Protein AF-N1TWR3-F1 (afdb_monomer_lite)

pLDDT: mean 82.71, std 18.15, range [38.84, 95.19]

Sequence (62 aa):
MQTYDNLTEALQNTMNVSVLNLENNQLRTLPQEIGQLRNLEVLYLHNNQLRTGLKTPCTLRV

InterPro domains:
  IPR001611 Leucine-rich repeat [PF13855] (9-50)
  IPR032675 Leucine-rich repeat domain superfamily [G3DSA:3.80.10.10] (2-60)

Secondary structure (DSSP, 8-state):
-PEE--HHHHHHSTTT-SEEE-TTS--SS--GGGGG-TT--EEE-TTS---TT----TT---

Structure (mmCIF, N/CA/C/O backbone):
data_AF-N1TWR3-F1
#
_entry.id   AF-N1TWR3-F1
#
loop_
_atom_site.group_PDB
_atom_site.id
_atom_site.type_symbol
_atom_site.label_atom_id
_atom_site.label_alt_id
_atom_site.label_comp_id
_atom_site.label_asym_id
_atom_site.label_entity_id
_atom_site.label_seq_id
_atom_site.pdbx_PDB_ins_code
_atom_site.Cartn_x
_atom_site.Cartn_y
_atom_site.Cartn_z
_atom_site.occupancy
_atom_site.B_iso_or_equiv
_atom_site.auth_seq_id
_atom_site.auth_comp_id
_atom_site.auth_asym_id
_atom_site.auth_atom_id
_atom_site.pdbx_PDB_model_num
ATOM 1 N N . MET A 1 1 ? -9.650 -1.334 14.759 1.00 62.03 1 MET A N 1
ATOM 2 C CA . MET A 1 1 ? -8.568 -1.831 13.882 1.00 62.03 1 MET A CA 1
ATOM 3 C C . MET A 1 1 ? -7.612 -0.669 13.683 1.00 62.03 1 MET A C 1
ATOM 5 O O . MET A 1 1 ? -8.104 0.435 13.479 1.00 62.03 1 MET A O 1
ATOM 9 N N . GLN A 1 2 ? -6.307 -0.875 13.864 1.00 79.12 2 GLN A N 1
ATOM 10 C CA . GLN A 1 2 ? -5.312 0.190 13.703 1.00 79.12 2 GLN A CA 1
ATOM 11 C C . GLN A 1 2 ? -5.057 0.394 12.206 1.00 79.12 2 GLN A C 1
ATOM 13 O O . GLN A 1 2 ? -4.784 -0.574 11.499 1.00 79.12 2 GLN A O 1
ATOM 18 N N . THR A 1 3 ? -5.152 1.633 11.738 1.00 86.69 3 THR A N 1
ATOM 19 C CA . THR A 1 3 ? -4.769 2.008 10.373 1.00 86.69 3 THR A CA 1
ATOM 20 C C . THR A 1 3 ? -3.374 2.608 10.422 1.00 86.69 3 THR A C 1
ATOM 22 O O . THR A 1 3 ? -3.132 3.499 11.233 1.00 86.69 3 THR A O 1
ATOM 25 N N . TYR A 1 4 ? -2.476 2.128 9.566 1.00 93.19 4 TYR A N 1
ATOM 26 C CA . TYR A 1 4 ? -1.163 2.733 9.355 1.00 93.19 4 TYR A CA 1
ATOM 27 C C . TYR A 1 4 ? -1.246 3.673 8.161 1.00 93.19 4 TYR A C 1
ATOM 29 O O . TYR A 1 4 ? -1.808 3.293 7.140 1.00 93.19 4 TYR A O 1
ATOM 37 N N . ASP A 1 5 ? -0.697 4.876 8.266 1.00 93.38 5 ASP A N 1
ATOM 38 C CA . ASP A 1 5 ? -0.659 5.864 7.178 1.00 93.38 5 ASP A CA 1
ATOM 39 C C . ASP A 1 5 ? 0.764 6.125 6.651 1.00 93.38 5 ASP A C 1
ATOM 41 O O . ASP A 1 5 ? 0.989 6.885 5.707 1.00 93.38 5 ASP A O 1
ATOM 45 N N . ASN A 1 6 ? 1.744 5.444 7.246 1.00 90.44 6 ASN A N 1
ATOM 46 C CA . ASN A 1 6 ? 3.150 5.593 6.939 1.00 90.44 6 ASN A CA 1
ATOM 47 C C . ASN A 1 6 ? 3.800 4.230 6.687 1.00 90.44 6 ASN A C 1
ATOM 49 O O . ASN A 1 6 ? 3.778 3.337 7.537 1.00 90.44 6 ASN A O 1
ATOM 53 N N . LEU A 1 7 ? 4.440 4.081 5.526 1.00 90.88 7 LEU A N 1
ATOM 54 C CA . LEU A 1 7 ? 5.127 2.840 5.178 1.00 90.88 7 LEU A CA 1
ATOM 55 C C . LEU A 1 7 ? 6.259 2.502 6.160 1.00 90.88 7 LEU A C 1
ATOM 57 O O . LEU A 1 7 ? 6.436 1.339 6.497 1.00 90.88 7 LEU A O 1
ATOM 61 N N . THR A 1 8 ? 7.015 3.490 6.638 1.00 92.62 8 THR A N 1
ATOM 62 C CA . THR A 1 8 ? 8.120 3.268 7.582 1.00 92.62 8 THR A CA 1
ATOM 63 C C . THR A 1 8 ? 7.619 2.653 8.884 1.00 92.62 8 THR A C 1
ATOM 65 O O . THR A 1 8 ? 8.219 1.705 9.383 1.00 92.62 8 THR A O 1
ATOM 68 N N . GLU A 1 9 ? 6.507 3.152 9.420 1.00 93.38 9 GLU A N 1
ATOM 69 C CA . GLU A 1 9 ? 5.903 2.608 10.639 1.00 93.38 9 GLU A CA 1
ATOM 70 C C . GLU A 1 9 ? 5.291 1.220 10.398 1.00 93.38 9 GLU A C 1
ATOM 72 O O . GLU A 1 9 ? 5.457 0.307 11.213 1.00 93.38 9 GLU A O 1
ATOM 77 N N . ALA A 1 10 ? 4.647 1.029 9.243 1.00 94.00 10 ALA A N 1
ATOM 78 C CA . ALA A 1 10 ? 4.108 -0.267 8.849 1.00 94.00 10 ALA A CA 1
ATOM 79 C C . ALA A 1 10 ? 5.214 -1.334 8.753 1.00 94.00 10 ALA A C 1
ATOM 81 O O . ALA A 1 10 ? 5.048 -2.458 9.227 1.00 94.00 10 ALA A O 1
ATOM 82 N N . LEU A 1 11 ? 6.383 -0.975 8.217 1.00 94.50 11 LEU A N 1
ATOM 83 C CA . LEU A 1 11 ? 7.539 -1.870 8.122 1.00 94.50 11 LEU A CA 1
ATOM 84 C C . LEU A 1 11 ? 8.178 -2.197 9.481 1.00 94.50 11 LEU A C 1
ATOM 86 O O . LEU A 1 11 ? 8.880 -3.198 9.591 1.00 94.50 11 LEU A O 1
ATOM 90 N N . GLN A 1 12 ? 7.915 -1.419 10.535 1.00 95.19 12 GLN A N 1
ATOM 91 C CA . GLN A 1 12 ? 8.307 -1.785 11.904 1.00 95.19 12 GLN A CA 1
ATOM 92 C C . GLN A 1 12 ? 7.347 -2.807 12.532 1.00 95.19 12 GLN A C 1
ATOM 94 O O . GLN A 1 12 ? 7.701 -3.476 13.499 1.00 95.19 12 GLN A O 1
ATOM 99 N N . ASN A 1 13 ? 6.144 -2.956 11.970 1.00 93.75 13 ASN A N 1
ATOM 100 C CA . ASN A 1 13 ? 5.057 -3.768 12.509 1.00 93.75 13 ASN A CA 1
ATOM 101 C C . ASN A 1 13 ? 4.504 -4.751 11.464 1.00 93.75 13 ASN A C 1
ATOM 103 O O . ASN A 1 13 ? 3.300 -4.982 11.397 1.00 93.75 13 ASN A O 1
ATOM 107 N N . THR A 1 14 ? 5.371 -5.367 10.656 1.00 93.25 14 THR A N 1
ATOM 108 C CA . THR A 1 14 ? 4.989 -6.187 9.482 1.00 93.25 14 THR A CA 1
ATOM 109 C C . THR A 1 14 ? 4.005 -7.332 9.757 1.00 93.25 14 THR A C 1
ATOM 111 O O . THR A 1 14 ? 3.310 -7.778 8.844 1.00 93.25 14 THR A O 1
ATOM 114 N N . MET A 1 15 ? 3.927 -7.798 11.007 1.00 93.12 15 MET A N 1
ATOM 115 C CA . MET A 1 15 ? 3.003 -8.843 11.462 1.00 93.12 15 MET A CA 1
ATOM 116 C C . MET A 1 15 ? 1.676 -8.297 12.019 1.00 93.12 15 MET A C 1
ATOM 118 O O . MET A 1 15 ? 0.763 -9.075 12.257 1.00 93.12 15 MET A O 1
ATOM 122 N N . ASN A 1 16 ? 1.538 -6.990 12.235 1.00 92.06 16 ASN A N 1
ATOM 123 C CA . ASN A 1 16 ? 0.357 -6.386 12.870 1.00 92.06 16 ASN A CA 1
ATOM 124 C C . ASN 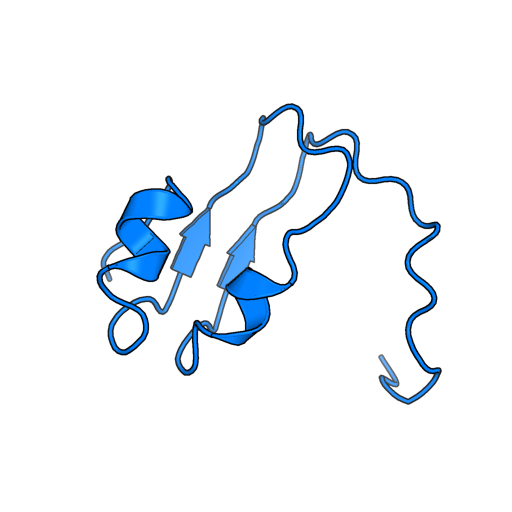A 1 16 ? -0.401 -5.421 11.946 1.00 92.06 16 ASN A C 1
ATOM 126 O O . ASN A 1 16 ? -1.480 -4.948 12.300 1.00 92.06 16 ASN A O 1
ATOM 130 N N . VAL A 1 17 ? 0.149 -5.113 10.772 1.00 95.06 17 VAL A N 1
ATOM 131 C CA . VAL A 1 17 ? -0.477 -4.210 9.803 1.00 95.06 17 VAL A CA 1
ATOM 132 C C . VAL A 1 17 ? -1.517 -4.979 8.996 1.00 95.06 17 VAL A C 1
ATOM 134 O O . VAL A 1 17 ? -1.151 -5.778 8.138 1.00 95.06 17 VAL A O 1
ATOM 137 N N . SER A 1 18 ? -2.799 -4.703 9.243 1.00 94.38 18 SER A N 1
ATOM 138 C CA . SER A 1 18 ? -3.913 -5.196 8.420 1.00 94.38 18 SER A CA 1
ATOM 139 C C . SER A 1 18 ? -4.430 -4.160 7.423 1.00 94.38 18 SER A C 1
ATOM 141 O O . SER A 1 18 ? -4.881 -4.521 6.337 1.00 94.38 18 SER A O 1
ATOM 143 N N . VAL A 1 19 ? -4.315 -2.869 7.748 1.00 95.00 19 VAL A N 1
ATOM 144 C CA . VAL A 1 19 ? -4.731 -1.760 6.881 1.00 95.00 19 VAL A CA 1
ATOM 145 C C . VAL A 1 19 ? -3.595 -0.748 6.758 1.00 95.00 19 VAL A C 1
ATOM 147 O O . VAL A 1 19 ? -3.135 -0.204 7.765 1.00 95.00 19 VAL A O 1
ATOM 150 N N . LEU A 1 20 ? -3.177 -0.470 5.522 1.00 95.19 20 LEU A N 1
ATOM 151 C CA . LEU A 1 20 ? -2.195 0.558 5.181 1.00 95.19 20 LEU A CA 1
ATOM 152 C C . LEU A 1 20 ? -2.828 1.579 4.230 1.00 95.19 20 LEU A C 1
ATOM 154 O O . LEU A 1 20 ? -3.197 1.252 3.102 1.00 95.19 20 LEU A O 1
ATOM 158 N N . ASN A 1 21 ? -2.950 2.820 4.688 1.00 94.88 21 ASN A N 1
ATOM 159 C CA . ASN A 1 21 ? -3.436 3.943 3.909 1.00 94.88 21 ASN A CA 1
ATOM 160 C C . AS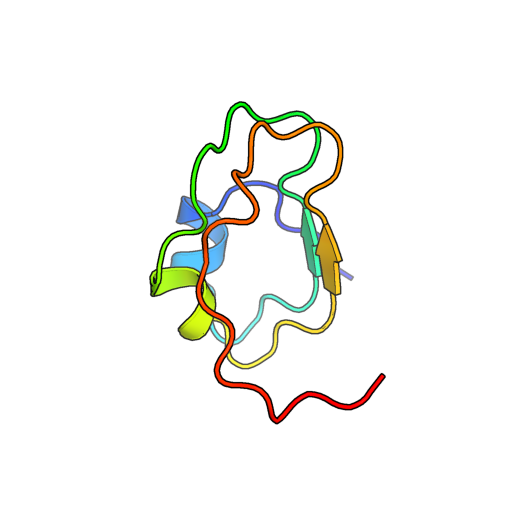N A 1 21 ? -2.269 4.806 3.405 1.00 94.88 21 ASN A C 1
ATOM 162 O O . ASN A 1 21 ? -1.664 5.551 4.158 1.00 94.88 21 ASN A O 1
ATOM 166 N N . LEU A 1 22 ? -1.970 4.738 2.111 1.00 93.12 22 LEU A N 1
ATOM 167 C CA . LEU A 1 22 ? -0.984 5.599 1.453 1.00 93.12 22 LEU A CA 1
ATOM 168 C C . LEU A 1 22 ? -1.647 6.558 0.460 1.00 93.12 22 LEU A C 1
ATOM 170 O O . LEU A 1 22 ? -1.015 7.033 -0.486 1.00 93.12 22 LEU A O 1
ATOM 174 N N . GLU A 1 23 ? -2.925 6.853 0.652 1.00 93.44 23 GLU A N 1
ATOM 175 C CA . GLU A 1 23 ? -3.695 7.776 -0.166 1.00 93.44 23 GLU A CA 1
ATOM 176 C C . GLU A 1 23 ? -3.133 9.196 -0.151 1.00 93.44 23 GLU A C 1
ATOM 178 O O . GLU A 1 23 ? -2.523 9.633 0.820 1.00 93.44 23 GLU A O 1
ATOM 183 N N . ASN A 1 24 ? -3.382 9.942 -1.231 1.00 92.69 24 ASN A N 1
ATOM 184 C CA . ASN A 1 24 ? -3.007 11.357 -1.354 1.00 92.69 24 ASN A CA 1
ATOM 185 C C . ASN A 1 24 ? -1.499 11.620 -1.198 1.00 92.69 24 ASN A C 1
ATOM 187 O O . ASN A 1 24 ? -1.087 12.715 -0.815 1.00 92.69 24 ASN A O 1
ATOM 191 N N . ASN A 1 25 ? -0.672 10.627 -1.519 1.00 88.38 25 ASN A N 1
ATOM 192 C CA . ASN A 1 25 ? 0.774 10.774 -1.563 1.00 88.38 25 ASN A CA 1
ATOM 193 C C . ASN A 1 25 ? 1.267 11.026 -2.997 1.00 88.38 25 ASN A C 1
ATOM 195 O O . ASN A 1 25 ? 0.523 11.025 -3.974 1.00 88.38 25 ASN A O 1
ATOM 199 N N . GLN A 1 26 ? 2.567 11.269 -3.142 1.00 91.12 26 GLN A N 1
ATOM 200 C CA . GLN A 1 26 ? 3.206 11.477 -4.446 1.00 91.12 26 GLN A CA 1
ATOM 201 C C . GLN A 1 26 ? 3.925 10.210 -4.931 1.00 91.12 26 GLN A C 1
ATOM 203 O O . GLN A 1 26 ? 4.930 10.293 -5.643 1.00 91.12 26 GLN A O 1
ATOM 208 N N . LEU A 1 27 ? 3.440 9.025 -4.537 1.00 88.69 27 LEU A N 1
ATOM 209 C CA . LEU A 1 27 ? 4.091 7.762 -4.877 1.00 88.69 27 LEU A CA 1
ATOM 210 C C . LEU A 1 27 ? 4.048 7.551 -6.387 1.00 88.69 27 LEU A C 1
ATOM 212 O O . LEU A 1 27 ? 2.982 7.547 -6.999 1.00 88.69 27 LEU A O 1
ATOM 216 N N . ARG A 1 28 ? 5.224 7.362 -6.987 1.00 90.56 28 ARG A N 1
ATOM 217 C CA . ARG A 1 28 ? 5.381 7.043 -8.417 1.00 90.56 28 ARG A CA 1
ATOM 218 C C . ARG A 1 28 ? 5.494 5.546 -8.672 1.00 90.56 28 ARG A C 1
ATOM 220 O O . ARG A 1 28 ? 5.153 5.071 -9.754 1.00 90.56 28 ARG A O 1
ATOM 227 N N . THR A 1 29 ? 5.960 4.827 -7.661 1.00 88.44 29 THR A N 1
ATOM 228 C CA . THR A 1 29 ? 6.163 3.382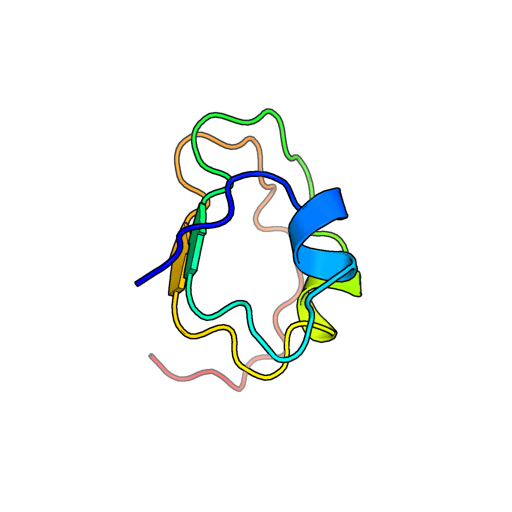 -7.632 1.00 88.44 29 THR A CA 1
ATOM 229 C C . THR A 1 29 ? 5.797 2.865 -6.251 1.00 88.44 29 THR A C 1
ATOM 231 O O . THR A 1 29 ? 5.963 3.582 -5.263 1.00 88.44 29 THR A O 1
ATOM 234 N N . LEU A 1 30 ? 5.348 1.614 -6.180 1.00 86.81 30 LEU A N 1
ATOM 235 C CA . LEU A 1 30 ? 5.229 0.913 -4.909 1.00 86.81 30 LEU A CA 1
ATOM 236 C C . LEU A 1 30 ? 6.572 0.264 -4.557 1.00 86.81 30 LEU A C 1
ATOM 238 O O . LEU A 1 30 ? 7.127 -0.440 -5.404 1.00 86.81 30 LEU A O 1
ATOM 242 N N . PRO A 1 31 ? 7.103 0.497 -3.350 1.00 86.12 31 PRO A N 1
ATOM 243 C CA . PRO A 1 31 ? 8.275 -0.216 -2.861 1.00 86.12 31 PRO A CA 1
ATOM 244 C C . PRO A 1 31 ? 8.001 -1.721 -2.770 1.00 86.12 31 PRO A C 1
ATOM 246 O O . PRO A 1 31 ? 6.913 -2.143 -2.371 1.00 86.12 31 PRO A O 1
ATOM 249 N N . GLN A 1 32 ? 8.999 -2.537 -3.114 1.00 86.56 32 GLN A N 1
ATOM 250 C CA . GLN A 1 32 ? 8.927 -4.002 -2.996 1.00 86.56 32 GLN A CA 1
ATOM 251 C C . GLN A 1 32 ? 8.720 -4.452 -1.540 1.00 86.56 32 GLN A C 1
ATOM 253 O O . GLN A 1 32 ? 8.170 -5.520 -1.280 1.00 86.56 32 GLN A O 1
ATOM 258 N N . GLU A 1 33 ? 9.126 -3.610 -0.590 1.00 89.19 33 GLU A N 1
ATOM 259 C CA . GLU A 1 33 ? 9.034 -3.807 0.850 1.00 89.19 33 GLU A CA 1
ATOM 260 C C . GLU A 1 33 ? 7.579 -3.921 1.329 1.00 89.19 33 GLU A C 1
ATOM 262 O O . GLU A 1 33 ? 7.334 -4.567 2.342 1.00 89.19 33 GLU A O 1
ATOM 267 N N . ILE A 1 34 ? 6.594 -3.409 0.575 1.00 90.31 34 ILE A N 1
ATOM 268 C CA . ILE A 1 34 ? 5.165 -3.659 0.853 1.00 90.31 34 ILE A CA 1
ATOM 269 C C . ILE A 1 34 ? 4.860 -5.165 0.878 1.00 90.31 34 ILE A C 1
ATOM 271 O O . ILE A 1 34 ? 4.019 -5.604 1.658 1.00 90.31 34 ILE A O 1
ATOM 275 N N . GLY A 1 35 ? 5.595 -5.979 0.111 1.00 88.12 35 GLY A N 1
ATOM 276 C CA . GLY A 1 35 ? 5.487 -7.441 0.143 1.00 88.12 35 GLY A CA 1
ATOM 277 C C . GLY A 1 35 ? 5.930 -8.091 1.463 1.00 88.12 35 GLY A C 1
ATOM 278 O O . GLY A 1 35 ? 5.697 -9.281 1.659 1.00 88.12 35 GLY A O 1
ATOM 279 N N . GLN A 1 36 ? 6.555 -7.345 2.382 1.00 93.38 36 GLN A N 1
ATOM 280 C CA . GLN A 1 36 ? 6.912 -7.830 3.721 1.00 93.38 36 GLN A CA 1
ATOM 281 C C . GLN A 1 36 ? 5.733 -7.781 4.704 1.00 93.38 36 GLN A C 1
ATOM 283 O O . GLN A 1 36 ? 5.785 -8.450 5.736 1.00 93.38 36 GLN A O 1
ATOM 288 N N . LEU A 1 37 ? 4.678 -7.015 4.402 1.00 94.06 37 LEU A N 1
ATOM 289 C CA . LEU A 1 37 ? 3.490 -6.853 5.242 1.00 94.06 37 LEU A CA 1
ATOM 290 C C . LEU A 1 37 ? 2.576 -8.081 5.105 1.00 94.06 37 LEU A C 1
ATOM 292 O O . LEU A 1 37 ? 1.623 -8.091 4.332 1.00 94.06 37 LEU A O 1
ATOM 296 N N . ARG A 1 38 ? 2.898 -9.153 5.839 1.00 90.75 38 ARG A N 1
ATOM 297 C CA . ARG A 1 38 ? 2.291 -10.487 5.653 1.00 90.75 38 ARG A CA 1
ATOM 298 C C . ARG A 1 38 ? 0.799 -10.551 5.957 1.00 90.75 38 ARG A C 1
ATOM 300 O O . ARG A 1 38 ? 0.115 -11.397 5.394 1.00 90.75 38 ARG A O 1
ATOM 307 N N . ASN A 1 39 ? 0.331 -9.684 6.848 1.00 93.38 39 ASN A N 1
ATOM 308 C CA . ASN A 1 39 ? -1.058 -9.647 7.298 1.00 93.38 39 ASN A CA 1
ATOM 309 C C . ASN A 1 39 ? -1.840 -8.475 6.690 1.00 93.38 39 ASN A C 1
ATOM 311 O O . ASN A 1 39 ? -2.935 -8.182 7.157 1.00 93.38 39 ASN A O 1
ATOM 315 N N . LEU A 1 40 ? -1.289 -7.803 5.670 1.00 94.12 40 LEU A N 1
ATOM 316 C CA . LEU A 1 40 ? -1.950 -6.679 5.017 1.00 94.12 40 LEU A CA 1
ATOM 317 C C .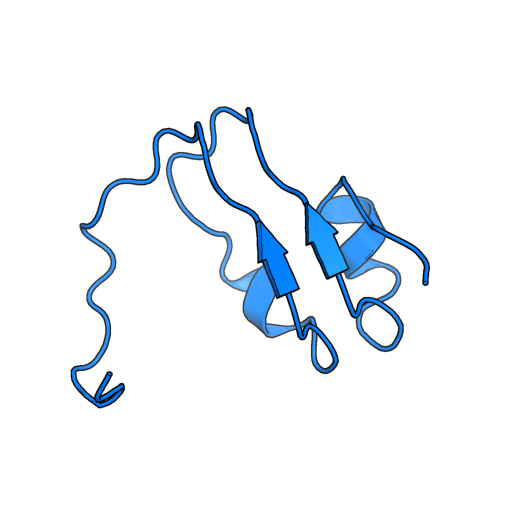 LEU A 1 40 ? -3.161 -7.168 4.217 1.00 94.12 40 LEU A C 1
ATOM 319 O O . LEU A 1 40 ? -3.020 -7.878 3.225 1.00 94.12 40 LEU A O 1
ATOM 323 N N . GLU A 1 41 ? -4.345 -6.740 4.637 1.00 93.94 41 GLU A N 1
ATOM 324 C CA . GLU A 1 41 ? -5.620 -7.065 3.996 1.00 93.94 41 GLU A CA 1
ATOM 325 C C . GLU A 1 41 ? -6.078 -5.934 3.072 1.00 93.94 41 GLU A C 1
ATOM 327 O O . GLU A 1 41 ? -6.649 -6.180 2.010 1.00 93.94 41 GLU A O 1
ATOM 332 N N . VAL A 1 42 ? -5.812 -4.684 3.464 1.00 93.81 42 VAL A N 1
ATOM 333 C CA . VAL A 1 42 ? -6.301 -3.493 2.765 1.00 93.81 42 VAL A CA 1
ATOM 334 C C . VAL A 1 42 ? -5.158 -2.512 2.530 1.00 93.81 42 VAL A C 1
ATOM 336 O O . VAL A 1 42 ? -4.540 -2.024 3.475 1.00 93.81 42 VAL A O 1
ATOM 339 N N . LEU 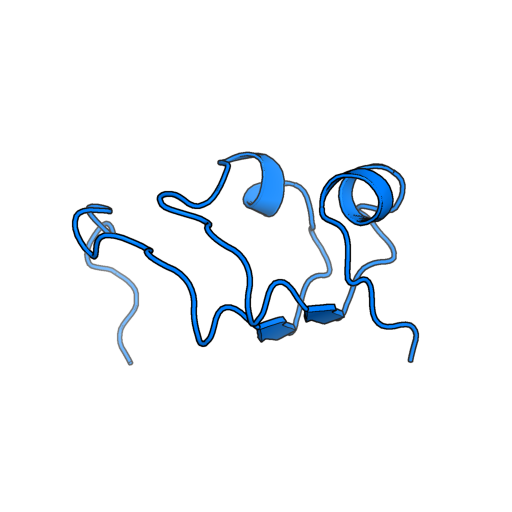A 1 43 ? -4.907 -2.187 1.261 1.00 93.81 43 LEU A N 1
ATOM 340 C CA . LEU A 1 43 ? -3.921 -1.193 0.841 1.00 93.81 43 LEU A CA 1
ATOM 341 C C . LEU A 1 43 ? -4.606 -0.084 0.044 1.00 93.81 43 LEU A C 1
ATOM 343 O O . LEU A 1 43 ? -5.038 -0.306 -1.089 1.00 93.81 43 LEU A O 1
ATOM 347 N N . TYR A 1 44 ? -4.668 1.116 0.614 1.00 94.12 44 TYR A N 1
ATOM 348 C CA . TYR A 1 44 ? -5.216 2.274 -0.076 1.00 94.12 44 TYR A CA 1
ATOM 349 C C . TYR A 1 44 ? -4.124 3.093 -0.766 1.00 94.12 44 TYR A C 1
ATOM 351 O O . TYR A 1 44 ? -3.116 3.453 -0.160 1.00 94.12 44 TYR A O 1
ATOM 359 N N . LEU A 1 45 ? -4.322 3.382 -2.056 1.00 92.19 45 LEU A N 1
ATOM 360 C CA . LEU A 1 45 ? -3.332 4.044 -2.919 1.00 92.19 45 LEU A CA 1
ATOM 361 C C . LEU A 1 45 ? -3.922 5.139 -3.804 1.00 92.19 45 LEU A C 1
ATOM 363 O O . LEU A 1 45 ? -3.240 5.637 -4.704 1.00 92.19 45 LEU A O 1
ATOM 367 N N . HIS A 1 46 ? -5.176 5.524 -3.578 1.00 89.75 46 HIS A N 1
ATOM 368 C CA . HIS A 1 46 ? -5.821 6.527 -4.413 1.00 89.75 46 HIS A CA 1
ATOM 369 C C . HIS A 1 46 ? -5.066 7.864 -4.366 1.00 89.75 46 HIS A C 1
ATOM 371 O O . HIS A 1 46 ? -4.381 8.178 -3.388 1.00 89.75 46 HIS A O 1
ATOM 377 N N . ASN A 1 47 ? -5.218 8.685 -5.404 1.00 92.25 47 ASN A N 1
ATOM 378 C CA . ASN A 1 47 ? -4.575 10.000 -5.493 1.00 92.25 47 ASN A CA 1
ATOM 379 C C . ASN A 1 47 ? -3.040 9.948 -5.345 1.00 92.25 47 ASN A C 1
ATOM 381 O O . ASN A 1 47 ? -2.442 10.836 -4.747 1.00 92.25 47 ASN A O 1
ATOM 385 N N . ASN A 1 48 ? -2.415 8.909 -5.911 1.00 90.62 48 ASN A N 1
ATOM 386 C CA . ASN A 1 48 ? -0.970 8.825 -6.126 1.00 90.62 48 ASN A CA 1
ATOM 387 C C . ASN A 1 48 ? -0.609 8.974 -7.611 1.00 90.62 48 ASN A C 1
ATOM 389 O O . ASN A 1 48 ? -1.466 8.948 -8.492 1.00 90.62 48 ASN A O 1
ATOM 393 N N . GLN A 1 49 ? 0.686 9.091 -7.904 1.00 91.69 49 GLN A N 1
ATOM 394 C CA . GLN A 1 49 ? 1.237 9.197 -9.262 1.00 91.69 49 GLN A CA 1
ATOM 395 C C . GLN A 1 49 ? 1.754 7.841 -9.774 1.00 91.69 49 GLN A C 1
ATOM 397 O O . GLN A 1 49 ? 2.717 7.792 -10.548 1.00 91.69 49 GLN A O 1
ATOM 402 N N . LEU A 1 50 ? 1.151 6.739 -9.309 1.00 86.44 50 LEU A N 1
ATOM 403 C CA . LEU A 1 50 ? 1.593 5.385 -9.624 1.00 86.44 50 LEU A CA 1
ATOM 404 C C . LEU A 1 50 ? 1.487 5.156 -11.129 1.00 86.44 50 LEU A C 1
ATOM 406 O O . LEU A 1 50 ? 0.399 5.145 -11.704 1.00 86.44 50 LEU A O 1
ATOM 410 N N . ARG A 1 51 ? 2.634 4.966 -11.784 1.00 78.25 51 ARG A N 1
ATOM 411 C CA . ARG A 1 51 ? 2.648 4.595 -13.198 1.00 78.25 51 ARG A CA 1
ATOM 412 C C . ARG A 1 51 ? 2.282 3.121 -13.300 1.00 78.25 51 ARG A C 1
ATOM 414 O O . ARG A 1 51 ? 2.981 2.270 -12.758 1.00 78.25 51 ARG A O 1
ATOM 421 N N . THR A 1 52 ? 1.239 2.816 -14.063 1.00 58.16 52 THR A N 1
ATOM 422 C CA . THR A 1 52 ? 0.726 1.466 -14.374 1.00 58.16 52 THR A CA 1
ATOM 423 C C . THR A 1 52 ? 1.715 0.555 -15.127 1.00 58.16 52 THR A C 1
ATOM 425 O O . THR A 1 52 ? 1.342 -0.511 -15.598 1.00 58.16 52 THR A O 1
ATOM 428 N N . GLY A 1 53 ? 2.995 0.932 -15.223 1.00 53.88 53 GLY A N 1
ATOM 429 C CA . GLY A 1 53 ? 4.065 0.159 -15.861 1.00 53.88 53 GLY A CA 1
ATOM 430 C C . GLY A 1 53 ? 4.662 -0.956 -14.996 1.00 53.88 53 GLY A C 1
ATOM 431 O O . GLY A 1 53 ? 5.644 -1.573 -15.407 1.00 53.88 53 GLY A O 1
ATOM 432 N N . LEU A 1 54 ? 4.099 -1.232 -13.815 1.00 49.00 54 LEU A N 1
ATOM 433 C CA . LEU A 1 54 ? 4.377 -2.480 -13.111 1.00 49.00 54 LEU A CA 1
ATOM 434 C C . LEU A 1 54 ? 3.848 -3.617 -13.990 1.00 49.00 54 LEU A C 1
ATOM 436 O O . LEU A 1 54 ? 2.641 -3.813 -14.099 1.00 49.00 54 LEU A O 1
ATOM 440 N N . LYS A 1 55 ? 4.757 -4.356 -14.639 1.00 45.38 55 LYS A N 1
ATOM 441 C CA . LYS A 1 55 ? 4.445 -5.671 -15.203 1.00 45.38 55 LYS A CA 1
ATOM 442 C C . LYS A 1 55 ? 3.919 -6.534 -14.060 1.00 45.38 55 LYS A C 1
ATOM 444 O O . LYS A 1 55 ? 4.696 -7.155 -13.344 1.00 45.38 55 LYS A O 1
ATOM 449 N N . THR A 1 56 ? 2.609 -6.577 -13.881 1.00 43.06 56 THR A N 1
ATOM 450 C CA . THR A 1 56 ? 1.982 -7.670 -13.155 1.00 43.06 56 THR A CA 1
ATOM 451 C C . THR A 1 56 ? 2.268 -8.933 -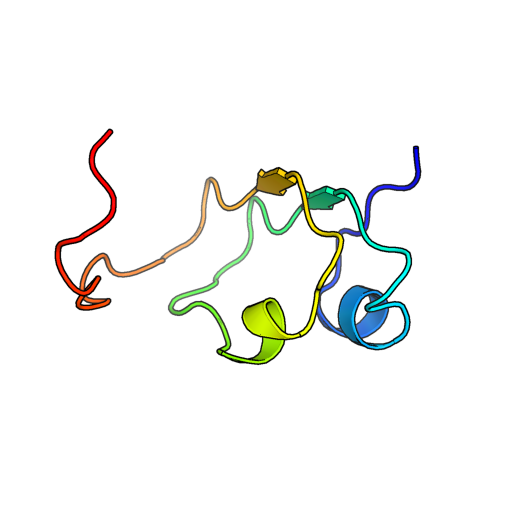13.969 1.00 43.06 56 THR A C 1
ATOM 453 O O . THR A 1 56 ? 1.887 -8.967 -15.146 1.00 43.06 56 THR A O 1
ATOM 456 N N . PRO A 1 57 ? 2.943 -9.970 -13.437 1.00 40.81 57 PRO A N 1
ATOM 457 C CA . PRO A 1 57 ? 2.818 -11.290 -14.035 1.00 40.81 57 PRO A CA 1
ATOM 458 C C . PRO A 1 57 ? 1.318 -11.606 -14.097 1.00 40.81 57 PRO A C 1
ATOM 460 O O . PRO A 1 57 ? 0.613 -11.546 -13.089 1.00 40.81 57 PRO A O 1
ATOM 463 N N . CYS A 1 58 ? 0.823 -11.808 -15.318 1.00 42.09 58 CYS A N 1
ATOM 464 C CA . CYS A 1 58 ? -0.564 -12.143 -15.616 1.00 42.09 58 CYS A CA 1
ATOM 465 C C . CYS A 1 58 ? -0.939 -13.473 -14.946 1.00 42.09 58 CYS A C 1
ATOM 467 O O . CYS A 1 58 ? -0.865 -14.519 -15.581 1.00 42.09 58 CYS A O 1
ATOM 469 N N . THR A 1 59 ? -1.347 -13.434 -13.677 1.00 42.28 59 THR A N 1
ATOM 470 C CA . THR A 1 59 ? -2.014 -14.567 -13.009 1.00 42.28 59 THR A CA 1
ATOM 471 C C . THR A 1 59 ? -3.099 -14.134 -12.017 1.00 42.28 59 THR A C 1
ATOM 473 O O . THR A 1 59 ? -3.836 -14.976 -11.514 1.00 42.28 59 THR A O 1
ATOM 476 N N . LEU A 1 60 ? -3.269 -12.837 -11.752 1.00 41.41 60 LEU A N 1
ATOM 477 C CA . LEU A 1 60 ? -4.391 -12.349 -10.948 1.00 41.41 60 LEU A CA 1
ATOM 478 C C . LEU A 1 60 ? -5.594 -12.109 -11.857 1.00 41.41 60 LEU A C 1
ATOM 480 O O . LEU A 1 60 ? -5.742 -11.067 -12.488 1.00 41.41 60 LEU A O 1
ATOM 484 N N . ARG A 1 61 ? -6.421 -13.146 -11.952 1.00 38.84 61 ARG A N 1
ATOM 485 C CA . ARG A 1 61 ? -7.765 -13.090 -12.511 1.00 38.84 61 ARG A CA 1
ATOM 486 C C . ARG A 1 61 ? -8.644 -12.329 -11.512 1.00 38.84 61 ARG A C 1
ATOM 488 O O . ARG A 1 61 ? -8.903 -12.847 -10.428 1.00 38.84 61 ARG A O 1
ATOM 495 N N . VAL A 1 62 ? -9.030 -11.108 -11.871 1.00 45.06 62 VAL A N 1
ATOM 496 C CA . VAL A 1 62 ? -10.247 -10.454 -11.362 1.00 45.06 62 VAL A CA 1
ATOM 497 C C . VAL A 1 62 ? -11.427 -10.839 -12.240 1.00 45.06 62 VAL A C 1
ATOM 499 O O . VAL A 1 62 ? -11.200 -11.063 -13.453 1.00 45.06 62 VAL A O 1
#

Radius of gyration: 12.11 Å; chains: 1; bounding box: 19×26×30 Å

Organism: NCBI:txid1049986

Foldseek 3Di:
DDEAADPVVCLVVLAPHQHYAPELDADQDDDPSVVSNPNHNYYHYHNYNHDPPPPDPPDDDD